Protein AF-A0A527XNQ6-F1 (afdb_monomer_lite)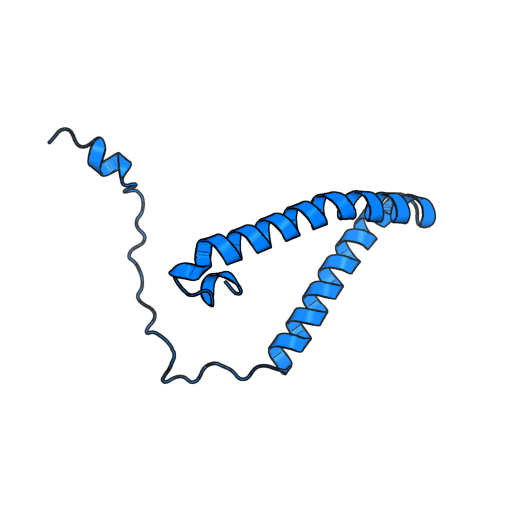

Secondary structure (DSSP, 8-state):
--TGGGS-GGGHHHHHHHHHHHHHHHHHHHHHHHHHHHHHH-TTHHHHHHHHHHHHHHHHHHHHHHHSPPPPGGGS----------S--HHHHHS---

Radius of gyration: 21.24 Å; chains: 1; bounding box: 45×52×44 Å

Sequence (98 aa):
AHANDHARPEDFVKVSGGLLLLYGFGTMIGPLLAAALMGWVRPEGLFLATALAHLSLAGYTLLRIRARAPVPIENRDAFKTQPADRAVTPEATRLDPR

Foldseek 3Di:
DPQQVPDDPVCNVVSVVVVVVVVVVCVVVLVVQQVVQCVVPNNCSNVVSVVVVVVVVVVVVVVVVVVDDDDDPVPDDDDDPDPPPPDDDVVVVVPPPD

pLDDT: mean 86.45, std 11.81, range [56.81, 98.19]

Structure (mmCIF, N/CA/C/O backbone):
data_AF-A0A527XNQ6-F1
#
_entry.id   AF-A0A527XNQ6-F1
#
loop_
_atom_site.group_PDB
_atom_site.id
_atom_site.type_symbol
_atom_site.label_atom_id
_atom_site.label_alt_id
_atom_site.label_comp_id
_atom_site.label_asym_id
_atom_site.label_entity_id
_atom_site.label_seq_id
_atom_site.pdbx_PDB_ins_code
_atom_site.Cartn_x
_atom_site.Cartn_y
_atom_site.Cartn_z
_atom_site.occupancy
_atom_site.B_iso_or_equiv
_atom_site.auth_seq_id
_atom_site.auth_comp_id
_atom_site.auth_asym_id
_atom_site.auth_atom_id
_atom_site.pdbx_PDB_model_num
ATOM 1 N N . ALA A 1 1 ? -10.197 1.065 8.246 1.00 56.81 1 ALA A N 1
ATOM 2 C CA . ALA A 1 1 ? -11.140 0.062 8.756 1.00 56.81 1 ALA A CA 1
ATOM 3 C C . ALA A 1 1 ? -10.463 -1.215 9.298 1.00 56.81 1 ALA A C 1
ATOM 5 O O . ALA A 1 1 ? -11.013 -2.303 9.166 1.00 56.81 1 ALA A O 1
ATOM 6 N N . HIS A 1 2 ? -9.235 -1.145 9.841 1.00 73.81 2 HIS A N 1
ATOM 7 C CA . HIS A 1 2 ? -8.486 -2.341 10.275 1.00 73.81 2 HIS A CA 1
ATOM 8 C C . HIS A 1 2 ? -7.584 -2.048 11.476 1.00 73.81 2 HIS A C 1
ATOM 10 O O . HIS A 1 2 ? -7.931 -2.448 12.571 1.00 73.81 2 HIS A O 1
ATOM 16 N N . ALA A 1 3 ? -6.461 -1.345 11.314 1.00 81.62 3 ALA A N 1
ATOM 17 C CA . ALA A 1 3 ? -5.580 -1.061 12.452 1.00 81.62 3 ALA A CA 1
ATOM 18 C C . ALA A 1 3 ? -6.242 -0.102 13.459 1.00 81.62 3 ALA A C 1
ATOM 20 O O . ALA A 1 3 ? -6.361 -0.433 14.633 1.00 81.62 3 ALA A O 1
ATOM 21 N N . ASN A 1 4 ? -6.751 1.036 12.978 1.00 85.94 4 ASN A N 1
ATOM 22 C CA . ASN A 1 4 ? -7.380 2.043 13.837 1.00 85.94 4 ASN A CA 1
ATOM 23 C C . ASN A 1 4 ? -8.704 1.576 14.463 1.00 85.94 4 ASN A C 1
ATOM 25 O O . ASN A 1 4 ? -8.974 1.911 15.605 1.00 85.94 4 ASN A O 1
ATOM 29 N N . ASP A 1 5 ? -9.489 0.755 13.764 1.00 84.25 5 ASP A N 1
ATOM 30 C CA . ASP A 1 5 ? -10.755 0.212 14.280 1.00 84.25 5 ASP A CA 1
ATOM 31 C C . ASP A 1 5 ? -10.554 -0.808 15.411 1.00 84.25 5 ASP A C 1
ATOM 33 O O . ASP A 1 5 ? -11.476 -1.068 16.173 1.00 84.25 5 ASP A O 1
ATOM 37 N N . HIS A 1 6 ? -9.363 -1.411 15.506 1.00 81.44 6 HIS A N 1
ATOM 38 C CA . HIS A 1 6 ? -9.007 -2.344 16.582 1.00 81.44 6 HIS A CA 1
ATOM 39 C C . HIS A 1 6 ? -8.122 -1.680 17.649 1.00 81.44 6 HIS A C 1
ATOM 41 O O . HIS A 1 6 ? -7.701 -2.349 18.593 1.00 81.44 6 HIS A O 1
ATOM 47 N N . ALA A 1 7 ? -7.798 -0.391 17.499 1.00 87.12 7 ALA A N 1
ATOM 48 C CA . ALA A 1 7 ? -7.019 0.345 18.482 1.00 87.12 7 ALA A CA 1
ATOM 49 C C . ALA A 1 7 ? -7.920 0.749 19.652 1.00 87.12 7 ALA A C 1
ATOM 51 O O . ALA A 1 7 ? -9.022 1.261 19.453 1.00 87.12 7 ALA A O 1
ATOM 52 N N . ARG A 1 8 ? -7.432 0.559 20.882 1.00 87.44 8 ARG A N 1
ATOM 53 C CA . ARG A 1 8 ? -8.080 1.152 22.055 1.00 87.44 8 ARG A CA 1
ATOM 54 C C . ARG A 1 8 ? -7.988 2.682 21.970 1.00 87.44 8 ARG A C 1
ATOM 56 O O . ARG A 1 8 ? -7.020 3.177 21.381 1.00 87.44 8 ARG A O 1
ATOM 63 N N . PRO A 1 9 ? -8.932 3.439 22.554 1.00 84.75 9 PRO A N 1
ATOM 64 C CA . PRO A 1 9 ? -8.930 4.902 22.487 1.00 84.75 9 PRO A CA 1
ATOM 65 C C . PRO A 1 9 ? -7.591 5.527 22.902 1.00 84.75 9 PRO A C 1
ATOM 67 O O . PRO A 1 9 ? -7.082 6.415 22.220 1.00 84.75 9 PRO A O 1
ATOM 70 N N . GLU A 1 10 ? -6.979 5.007 23.966 1.00 90.12 10 GLU A N 1
ATOM 71 C CA . GLU A 1 10 ? -5.681 5.450 24.480 1.00 90.12 10 GLU A CA 1
ATOM 72 C C . GLU A 1 10 ? -4.502 5.172 23.527 1.00 90.12 10 GLU A C 1
ATOM 74 O O . GLU A 1 10 ? -3.491 5.872 23.565 1.00 90.12 10 GLU A O 1
ATOM 79 N N . ASP A 1 11 ? -4.634 4.189 22.634 1.00 91.62 11 ASP A N 1
ATOM 80 C CA . ASP A 1 11 ? -3.584 3.768 21.704 1.00 91.62 11 ASP A CA 1
ATOM 81 C C . ASP A 1 11 ? -3.728 4.409 20.312 1.00 91.62 11 ASP A C 1
ATOM 83 O O . ASP A 1 11 ? -2.832 4.279 19.473 1.00 91.62 11 ASP A O 1
ATOM 87 N N . PHE A 1 12 ? -4.825 5.124 20.040 1.00 89.12 12 PHE A N 1
ATOM 88 C CA . PHE A 1 12 ? -5.165 5.606 18.698 1.00 89.12 12 PHE A CA 1
ATOM 89 C C . PHE A 1 12 ? -4.070 6.477 18.061 1.00 89.12 12 PHE A C 1
ATOM 91 O O . PHE A 1 12 ? -3.708 6.281 16.896 1.00 89.12 12 PHE A O 1
ATOM 98 N N . VAL A 1 13 ? -3.503 7.414 18.829 1.00 92.00 13 VAL A N 1
ATOM 99 C CA . VAL A 1 13 ? -2.428 8.308 18.359 1.00 92.00 13 VAL A CA 1
ATOM 100 C C . VAL A 1 13 ? -1.167 7.511 18.035 1.00 92.00 13 VAL A C 1
ATOM 102 O O . VAL A 1 13 ? -0.534 7.741 17.006 1.00 92.00 13 VAL A O 1
ATOM 105 N N . LYS A 1 14 ? -0.826 6.527 18.872 1.00 92.38 14 LYS A N 1
ATOM 106 C CA . LYS A 1 14 ? 0.340 5.661 18.674 1.00 92.38 14 LYS A CA 1
ATOM 107 C C . LYS A 1 14 ? 0.189 4.800 17.420 1.00 92.38 14 LYS A C 1
ATOM 109 O O . LYS A 1 14 ? 1.122 4.721 16.622 1.00 92.38 14 LYS A O 1
ATOM 114 N N . VAL A 1 15 ? -0.978 4.183 17.227 1.00 94.25 15 VAL A N 1
ATOM 115 C CA . VAL A 1 15 ? -1.267 3.366 16.037 1.00 94.25 15 VAL A CA 1
A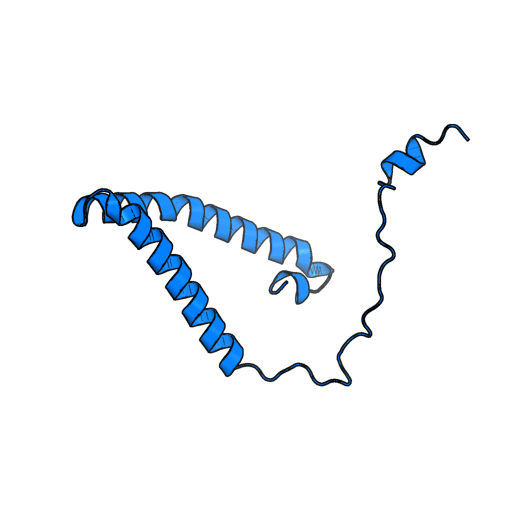TOM 116 C C . VAL A 1 15 ? -1.234 4.230 14.778 1.00 94.25 15 VAL A C 1
ATOM 118 O O . VAL A 1 15 ? -0.559 3.876 13.812 1.00 94.25 15 VAL A O 1
ATOM 121 N N . SER A 1 16 ? -1.874 5.400 14.810 1.00 93.62 16 SER A N 1
ATOM 122 C CA . SER A 1 16 ? -1.874 6.340 13.683 1.00 93.62 16 SER A CA 1
ATOM 123 C C . SER A 1 16 ? -0.468 6.850 13.354 1.00 93.62 16 SER A C 1
ATOM 125 O O . SER A 1 16 ? -0.095 6.899 12.184 1.00 93.62 16 SER A O 1
ATOM 127 N N . GLY A 1 17 ? 0.348 7.151 14.369 1.00 95.62 17 GLY A N 1
ATOM 128 C CA . GLY A 1 17 ? 1.754 7.517 14.190 1.00 95.62 17 GLY A CA 1
ATOM 129 C C . GLY A 1 17 ? 2.568 6.405 13.525 1.00 95.62 17 GLY A C 1
ATOM 130 O O . GLY A 1 17 ? 3.307 6.667 12.580 1.00 95.62 17 GLY A O 1
ATOM 131 N N . GLY A 1 18 ? 2.379 5.149 13.943 1.00 95.12 18 GLY A N 1
ATOM 132 C CA . GLY A 1 18 ? 3.014 3.992 13.306 1.00 95.12 18 GLY A CA 1
ATOM 133 C C . GLY A 1 18 ? 2.613 3.815 11.837 1.00 95.12 18 GLY A C 1
ATOM 134 O O . GLY A 1 18 ? 3.469 3.559 10.990 1.00 95.12 18 GLY A O 1
ATOM 135 N N . LEU A 1 19 ? 1.331 4.010 11.511 1.00 95.06 19 LEU A N 1
ATOM 136 C CA . LEU A 1 19 ? 0.843 3.974 10.128 1.00 95.06 19 LEU A CA 1
ATOM 137 C C . LEU A 1 19 ? 1.441 5.102 9.279 1.00 95.06 19 LEU A C 1
ATOM 139 O O . LEU A 1 19 ? 1.812 4.865 8.131 1.00 95.06 19 LEU A O 1
ATOM 143 N N . LEU A 1 20 ? 1.572 6.307 9.841 1.00 96.44 20 LEU A N 1
ATOM 144 C CA . LEU A 1 20 ? 2.177 7.445 9.150 1.00 96.44 20 LEU A CA 1
ATOM 145 C C . LEU A 1 20 ? 3.669 7.217 8.877 1.00 96.44 20 LEU A C 1
ATOM 147 O O . LEU A 1 20 ? 4.143 7.508 7.781 1.00 96.44 20 LEU A O 1
ATOM 151 N N . LEU A 1 21 ? 4.398 6.649 9.841 1.00 97.25 21 LEU A N 1
ATOM 152 C CA . LEU A 1 21 ? 5.798 6.262 9.656 1.00 97.25 21 LEU A CA 1
ATOM 153 C C . LEU A 1 21 ? 5.948 5.214 8.549 1.00 97.25 21 LEU A C 1
ATOM 155 O O . LEU A 1 21 ? 6.808 5.357 7.680 1.00 97.25 21 LEU A O 1
ATOM 159 N N . LEU A 1 22 ? 5.087 4.191 8.541 1.00 96.25 22 LEU A N 1
ATOM 160 C CA . LEU A 1 22 ? 5.092 3.164 7.499 1.00 96.25 22 LEU A CA 1
ATOM 161 C C . LEU A 1 22 ? 4.767 3.751 6.119 1.00 96.25 22 LEU A C 1
ATOM 163 O O . LEU A 1 22 ? 5.406 3.387 5.133 1.00 96.25 22 LEU A O 1
ATOM 167 N N . TYR A 1 23 ? 3.811 4.682 6.049 1.00 95.75 23 TYR A N 1
ATOM 168 C CA . TYR A 1 23 ? 3.509 5.424 4.828 1.00 95.75 23 TYR A CA 1
ATOM 169 C C . TYR A 1 23 ? 4.735 6.201 4.339 1.00 95.75 23 TYR A C 1
ATOM 171 O O . TYR A 1 23 ? 5.142 6.026 3.193 1.00 95.75 23 TYR A O 1
ATOM 179 N N . GLY A 1 24 ? 5.378 6.979 5.217 1.00 97.62 24 GLY A N 1
ATOM 180 C CA . GLY A 1 24 ? 6.594 7.725 4.889 1.00 97.62 24 GLY A CA 1
ATOM 181 C C . GLY A 1 24 ? 7.698 6.818 4.342 1.00 97.62 24 GLY A C 1
ATOM 182 O O . GLY A 1 24 ? 8.245 7.077 3.269 1.00 97.62 24 GLY A O 1
ATOM 183 N N . PHE A 1 25 ? 7.956 5.695 5.016 1.00 98.00 25 PHE A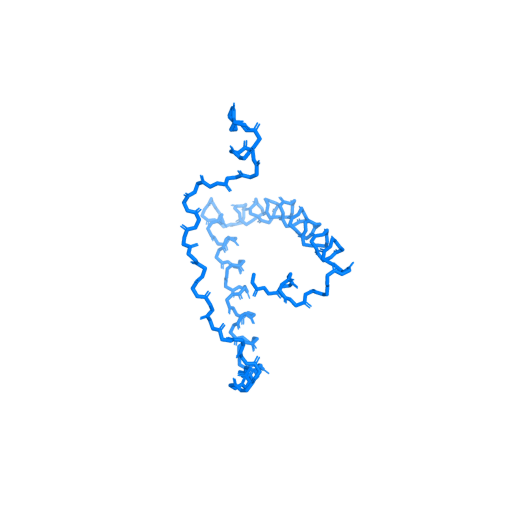 N 1
ATOM 184 C CA . PHE A 1 25 ? 8.912 4.691 4.552 1.00 98.00 25 PHE A CA 1
ATOM 185 C C . PHE A 1 25 ? 8.556 4.156 3.156 1.00 98.00 25 PHE A C 1
ATOM 187 O O . PHE A 1 25 ? 9.401 4.137 2.261 1.00 98.00 25 PHE A O 1
ATOM 194 N N . GLY A 1 26 ? 7.291 3.795 2.930 1.00 95.69 26 GLY A N 1
ATOM 195 C CA . GLY A 1 26 ? 6.808 3.338 1.627 1.00 95.69 26 GLY A CA 1
ATOM 196 C C . GLY A 1 26 ? 6.983 4.383 0.522 1.00 95.69 26 GLY A C 1
ATOM 197 O O . GLY A 1 26 ? 7.432 4.043 -0.570 1.00 95.69 26 GLY A O 1
ATOM 198 N N . THR A 1 27 ? 6.704 5.658 0.806 1.00 96.44 27 THR A N 1
ATOM 199 C CA . THR A 1 27 ? 6.886 6.752 -0.168 1.00 96.44 27 THR A CA 1
ATOM 200 C C . THR A 1 27 ? 8.349 7.035 -0.501 1.00 96.44 27 THR A C 1
ATOM 202 O O . THR A 1 27 ? 8.632 7.523 -1.590 1.00 96.44 27 THR A O 1
ATOM 205 N N . MET A 1 28 ? 9.280 6.696 0.394 1.00 97.56 28 MET A N 1
ATOM 206 C CA . MET A 1 28 ? 10.718 6.822 0.152 1.00 97.56 28 MET A CA 1
ATOM 207 C C . MET A 1 28 ? 11.260 5.640 -0.661 1.00 97.56 28 MET A C 1
ATOM 209 O O . MET A 1 28 ? 11.996 5.830 -1.626 1.00 97.56 28 MET A O 1
ATOM 213 N N . ILE A 1 29 ? 10.879 4.413 -0.296 1.00 97.06 29 ILE A N 1
ATOM 214 C CA . ILE A 1 29 ? 11.371 3.189 -0.946 1.00 97.06 29 ILE A CA 1
ATOM 215 C C . ILE A 1 29 ? 10.691 2.937 -2.299 1.00 97.06 29 ILE A C 1
ATOM 217 O O . ILE A 1 29 ? 11.326 2.435 -3.226 1.00 97.06 29 ILE A O 1
ATOM 221 N N . GLY A 1 30 ? 9.418 3.309 -2.447 1.00 95.81 30 GLY A N 1
ATOM 222 C CA . GLY A 1 30 ? 8.626 3.074 -3.656 1.00 95.81 30 GLY A CA 1
ATOM 223 C C . GLY A 1 30 ? 9.270 3.619 -4.939 1.00 95.81 30 GLY A C 1
ATOM 224 O O . GLY A 1 30 ? 9.473 2.840 -5.871 1.00 95.81 30 GLY A O 1
ATOM 225 N N . PRO A 1 31 ? 9.648 4.911 -5.004 1.00 96.44 31 PRO A N 1
ATOM 226 C CA . PRO A 1 31 ? 10.318 5.486 -6.169 1.00 96.44 31 PRO A CA 1
ATOM 227 C C . PRO A 1 31 ? 11.665 4.830 -6.485 1.00 96.44 31 PRO A C 1
ATOM 229 O O . PRO A 1 31 ? 11.984 4.658 -7.658 1.00 96.44 31 PRO A O 1
ATOM 232 N N . LEU A 1 32 ? 12.432 4.416 -5.468 1.00 96.62 32 LEU A N 1
ATOM 233 C CA . LEU A 1 32 ? 13.710 3.722 -5.665 1.00 96.62 32 LEU A CA 1
ATOM 234 C C . LEU A 1 32 ? 13.502 2.363 -6.345 1.00 96.62 32 LEU A C 1
ATOM 236 O O . LEU A 1 32 ? 14.188 2.045 -7.317 1.00 96.62 32 LEU A O 1
ATOM 240 N N . LEU A 1 33 ? 12.516 1.587 -5.883 1.00 96.12 33 LEU A N 1
ATOM 241 C CA . LEU A 1 33 ? 12.146 0.316 -6.509 1.00 96.12 33 LEU A CA 1
ATOM 242 C C . LEU A 1 33 ? 11.595 0.520 -7.923 1.00 96.12 33 LEU A C 1
ATOM 244 O O . LEU A 1 33 ? 11.977 -0.208 -8.835 1.00 96.12 33 LEU A O 1
ATOM 248 N N . ALA A 1 34 ? 10.732 1.520 -8.124 1.00 96.25 34 ALA A N 1
ATOM 249 C CA . ALA A 1 34 ? 10.173 1.830 -9.436 1.00 96.25 34 ALA A CA 1
ATOM 250 C C . ALA A 1 34 ? 11.263 2.245 -10.437 1.00 96.25 34 ALA A C 1
ATOM 252 O O . ALA A 1 34 ? 11.262 1.765 -11.569 1.00 96.25 34 ALA A O 1
ATOM 253 N N . ALA A 1 35 ? 12.217 3.082 -10.018 1.00 96.50 35 ALA A N 1
ATOM 254 C CA . ALA A 1 35 ? 13.351 3.494 -10.841 1.00 96.50 35 ALA A CA 1
ATOM 255 C C . ALA A 1 35 ? 14.252 2.305 -11.208 1.00 96.50 35 ALA A C 1
ATOM 257 O O . ALA A 1 35 ? 14.600 2.142 -12.378 1.00 96.50 35 ALA A O 1
ATOM 258 N N . ALA A 1 36 ? 14.577 1.437 -10.243 1.00 96.06 36 ALA A N 1
ATOM 259 C CA . ALA A 1 36 ? 15.355 0.225 -10.499 1.00 96.06 36 ALA A CA 1
ATOM 260 C C . ALA A 1 36 ? 14.650 -0.703 -11.502 1.00 96.06 36 ALA A C 1
ATOM 262 O O . ALA A 1 36 ? 15.266 -1.186 -12.452 1.00 96.06 36 ALA A O 1
ATOM 263 N N . LEU A 1 37 ? 13.339 -0.898 -11.337 1.00 96.38 37 LEU A N 1
ATOM 264 C CA . LEU A 1 37 ? 12.550 -1.764 -12.209 1.00 96.38 37 LEU A CA 1
ATOM 265 C C . LEU A 1 37 ? 12.424 -1.189 -13.623 1.00 96.38 37 LEU A C 1
ATOM 267 O O . LEU A 1 37 ? 12.527 -1.935 -14.594 1.00 96.38 37 LEU A O 1
ATOM 271 N N . MET A 1 38 ? 12.280 0.133 -13.753 1.00 96.69 38 MET A N 1
ATOM 272 C CA . MET A 1 38 ? 12.327 0.805 -15.053 1.00 96.69 38 MET A CA 1
ATOM 273 C C . MET A 1 38 ? 13.696 0.682 -15.732 1.00 96.69 38 MET A C 1
ATOM 275 O O . MET A 1 38 ? 13.756 0.561 -16.953 1.00 96.69 38 MET A O 1
ATOM 279 N N . GLY A 1 39 ? 14.786 0.661 -14.958 1.00 96.50 39 GLY A N 1
ATOM 280 C CA . GLY A 1 39 ? 16.139 0.460 -15.478 1.00 96.50 39 GLY A CA 1
ATOM 281 C C . GLY A 1 39 ? 16.371 -0.931 -16.076 1.00 96.50 39 GLY A C 1
ATOM 282 O O . GLY A 1 39 ? 17.087 -1.055 -17.066 1.00 96.50 39 GLY A O 1
ATOM 283 N N . TRP A 1 40 ? 15.760 -1.975 -15.510 1.00 93.75 40 TRP A N 1
ATOM 284 C CA . TRP A 1 40 ? 15.917 -3.354 -15.998 1.00 93.75 40 TRP A CA 1
ATOM 285 C C . TRP A 1 40 ? 14.885 -3.751 -17.050 1.00 93.75 40 TRP A C 1
ATOM 287 O O . TRP A 1 40 ? 15.216 -4.467 -17.992 1.00 93.75 40 TRP A O 1
ATOM 297 N N . VAL A 1 41 ? 13.635 -3.315 -16.882 1.00 90.62 41 VAL A N 1
ATOM 298 C CA . VAL A 1 41 ? 12.511 -3.762 -17.716 1.00 90.62 41 VAL A CA 1
ATOM 299 C C . VAL A 1 41 ? 12.244 -2.822 -18.886 1.00 90.62 41 VAL A C 1
ATOM 301 O O . VAL A 1 41 ? 11.764 -3.333 -19.896 1.00 90.62 41 VAL A O 1
ATOM 304 N N . ARG A 1 42 ? 12.620 -1.527 -18.789 1.00 91.19 42 ARG A N 1
ATOM 305 C CA . ARG A 1 42 ? 12.159 -0.349 -19.579 1.00 91.19 42 ARG A CA 1
ATOM 306 C C . ARG A 1 42 ? 11.028 0.428 -18.850 1.00 91.19 42 ARG A C 1
ATOM 308 O O . ARG A 1 42 ? 10.614 -0.011 -17.776 1.00 91.19 42 ARG A O 1
ATOM 315 N N . PRO A 1 43 ? 10.548 1.602 -19.330 1.00 91.06 43 PRO A N 1
ATOM 316 C CA . PRO A 1 43 ? 9.605 2.468 -18.595 1.00 91.06 43 PRO A CA 1
ATOM 317 C C . PRO A 1 43 ? 8.315 1.789 -18.110 1.00 91.06 43 PRO A C 1
ATOM 319 O O . PRO A 1 43 ? 7.701 2.220 -17.134 1.00 91.06 43 PRO A O 1
ATOM 322 N N . GLU A 1 44 ? 7.924 0.687 -18.743 1.00 93.56 44 GLU A N 1
ATOM 323 C CA . GLU A 1 44 ? 6.797 -0.157 -18.354 1.00 93.56 44 GLU A CA 1
ATOM 324 C C . GLU A 1 44 ? 6.980 -0.782 -16.954 1.00 93.56 44 GLU A C 1
ATOM 326 O O . GLU A 1 44 ? 6.001 -1.147 -16.298 1.00 93.56 44 GLU A O 1
ATOM 331 N N . GLY A 1 45 ? 8.218 -0.836 -16.444 1.00 93.56 45 GLY A N 1
ATOM 332 C CA . GLY A 1 45 ? 8.553 -1.266 -15.087 1.00 93.56 45 GLY A CA 1
ATOM 333 C C . GLY A 1 45 ? 7.819 -0.488 -13.988 1.00 93.56 45 GLY A C 1
ATOM 334 O O . GLY A 1 45 ? 7.571 -1.045 -12.922 1.00 93.56 45 GLY A O 1
ATOM 335 N N . LEU A 1 46 ? 7.372 0.750 -14.240 1.00 95.19 46 LEU A N 1
ATOM 336 C CA . LEU A 1 46 ? 6.529 1.484 -13.289 1.00 95.19 46 LEU A CA 1
ATOM 337 C C . LEU A 1 46 ? 5.231 0.727 -12.973 1.00 95.19 46 LEU A C 1
ATOM 339 O O . LEU A 1 46 ? 4.851 0.582 -11.809 1.00 95.19 46 LEU A O 1
ATOM 343 N N . PHE A 1 47 ? 4.567 0.206 -14.007 1.00 95.56 47 PHE A N 1
ATOM 344 C CA . PHE A 1 47 ? 3.326 -0.546 -13.843 1.00 95.56 47 PHE A CA 1
ATOM 345 C C . PHE A 1 47 ? 3.584 -1.850 -13.099 1.00 95.56 47 PHE A C 1
ATOM 347 O O . PHE A 1 47 ? 2.824 -2.188 -12.193 1.00 95.56 47 PHE A O 1
ATOM 354 N N . LEU A 1 48 ? 4.693 -2.531 -13.401 1.00 95.75 48 LEU A N 1
ATOM 355 C CA . LEU A 1 48 ? 5.075 -3.751 -12.696 1.00 95.75 48 LEU A CA 1
ATOM 356 C C . LEU A 1 48 ? 5.323 -3.494 -11.202 1.00 95.75 48 LEU A C 1
ATOM 358 O O . LEU A 1 48 ? 4.862 -4.275 -10.374 1.00 95.75 48 LEU A O 1
ATOM 362 N N . ALA A 1 49 ? 5.962 -2.377 -10.838 1.00 95.19 49 ALA A N 1
ATOM 363 C CA . ALA A 1 49 ? 6.178 -2.010 -9.437 1.00 95.19 49 ALA A CA 1
ATOM 364 C C . ALA A 1 49 ? 4.843 -1.851 -8.689 1.00 95.19 49 ALA A C 1
ATOM 366 O O . ALA A 1 49 ? 4.656 -2.415 -7.607 1.00 95.19 49 ALA A O 1
ATOM 367 N N . THR A 1 50 ? 3.878 -1.148 -9.292 1.00 95.25 50 THR A N 1
ATOM 368 C CA . THR A 1 50 ? 2.538 -1.003 -8.701 1.00 95.25 50 THR A CA 1
ATOM 369 C C . THR A 1 50 ? 1.787 -2.334 -8.642 1.00 95.25 50 THR A C 1
ATOM 371 O O . THR A 1 50 ? 1.183 -2.643 -7.614 1.00 95.25 50 THR A O 1
ATOM 374 N N . ALA A 1 51 ? 1.862 -3.153 -9.694 1.00 96.62 51 ALA A N 1
ATOM 375 C CA . ALA A 1 51 ? 1.198 -4.448 -9.761 1.00 96.62 51 ALA A CA 1
ATOM 376 C C . ALA A 1 51 ? 1.714 -5.393 -8.670 1.00 96.62 51 ALA A C 1
ATOM 378 O O . ALA A 1 51 ? 0.913 -5.996 -7.961 1.00 96.62 51 ALA A O 1
ATOM 379 N N . LEU A 1 52 ? 3.032 -5.470 -8.466 1.00 95.69 52 LEU A N 1
ATOM 380 C CA . LEU A 1 52 ? 3.640 -6.300 -7.422 1.00 95.69 52 LEU A CA 1
ATOM 381 C C . LEU A 1 52 ? 3.200 -5.879 -6.015 1.00 95.69 52 LEU A C 1
ATOM 383 O O . LEU A 1 52 ? 2.875 -6.742 -5.195 1.00 95.69 52 LEU A O 1
ATOM 387 N N . ALA A 1 53 ? 3.124 -4.574 -5.737 1.00 95.44 53 ALA A N 1
ATOM 388 C CA . ALA A 1 53 ? 2.637 -4.073 -4.452 1.00 95.44 53 ALA A CA 1
ATOM 389 C C . ALA A 1 53 ? 1.167 -4.467 -4.205 1.00 95.44 53 ALA A C 1
ATOM 391 O O . ALA A 1 53 ? 0.828 -4.984 -3.137 1.00 95.44 53 ALA A O 1
ATOM 392 N N . HIS A 1 54 ? 0.302 -4.295 -5.210 1.00 97.31 54 HIS A N 1
ATOM 393 C CA . HIS A 1 54 ? -1.116 -4.650 -5.107 1.00 97.31 54 HIS A CA 1
ATOM 394 C C . HIS A 1 54 ? -1.332 -6.160 -5.016 1.00 97.31 54 HIS A C 1
ATOM 396 O O . HIS A 1 54 ? -2.141 -6.602 -4.206 1.00 97.31 54 HIS A O 1
ATOM 402 N N . LEU A 1 55 ? -0.595 -6.962 -5.789 1.00 98.19 55 LEU A N 1
ATOM 403 C CA . LEU A 1 55 ? -0.656 -8.423 -5.717 1.00 98.19 55 LEU A CA 1
ATOM 404 C C . LEU A 1 55 ? -0.195 -8.934 -4.351 1.00 98.19 55 LEU A C 1
ATOM 406 O O . LEU A 1 55 ? -0.830 -9.826 -3.793 1.00 98.19 55 LEU A O 1
ATOM 410 N N . SER A 1 56 ? 0.847 -8.332 -3.774 1.00 96.88 56 SER A N 1
ATOM 411 C CA . SER A 1 56 ? 1.305 -8.660 -2.418 1.00 96.88 56 SER A CA 1
ATOM 412 C C . SER A 1 56 ? 0.225 -8.359 -1.376 1.00 96.88 56 SER A C 1
ATOM 414 O O . SER A 1 56 ? -0.081 -9.205 -0.533 1.00 96.88 56 SER A O 1
ATOM 416 N N . LEU A 1 57 ? -0.413 -7.185 -1.463 1.00 95.75 57 LEU A N 1
ATOM 417 C CA . LEU A 1 57 ? -1.511 -6.804 -0.573 1.00 95.75 57 LEU A CA 1
ATOM 418 C C . LEU A 1 57 ? -2.745 -7.695 -0.762 1.00 95.75 57 LEU A C 1
ATOM 420 O O . LEU A 1 57 ? -3.354 -8.114 0.222 1.00 95.75 57 LEU A O 1
ATOM 424 N N . ALA A 1 58 ? -3.115 -8.003 -2.004 1.00 97.50 58 ALA A N 1
ATOM 425 C CA . ALA A 1 58 ? -4.239 -8.874 -2.327 1.00 97.50 58 ALA A CA 1
ATOM 426 C C . ALA A 1 58 ? -3.992 -10.295 -1.807 1.00 97.50 58 ALA A C 1
ATOM 428 O O . ALA A 1 58 ? -4.864 -10.871 -1.156 1.00 97.50 58 ALA A O 1
ATOM 429 N N . GLY A 1 59 ? -2.782 -10.823 -2.009 1.00 98.06 59 GLY A N 1
ATOM 430 C CA . GLY A 1 59 ? -2.342 -12.106 -1.470 1.00 98.06 59 GLY A CA 1
ATOM 431 C C . GLY A 1 59 ? -2.423 -12.141 0.054 1.00 98.06 59 GLY A C 1
ATOM 432 O O . GLY A 1 59 ? -3.083 -13.018 0.611 1.00 98.06 59 GLY A O 1
ATOM 433 N N . TYR A 1 60 ? -1.843 -11.150 0.738 1.00 95.88 60 TYR A N 1
ATOM 434 C CA . TYR A 1 60 ? -1.944 -11.031 2.196 1.00 95.88 60 TYR A CA 1
ATOM 435 C C . TYR A 1 60 ? -3.399 -10.942 2.672 1.00 95.88 60 TYR A C 1
ATOM 437 O O . TYR A 1 60 ? -3.790 -11.619 3.622 1.00 95.88 60 TYR A O 1
ATOM 445 N N . THR A 1 61 ? -4.222 -10.139 2.000 1.00 94.31 61 THR A N 1
ATOM 446 C CA . THR A 1 61 ? -5.636 -9.966 2.352 1.00 94.31 61 THR A CA 1
ATOM 447 C C . THR A 1 61 ? -6.403 -11.277 2.207 1.00 94.31 61 THR A C 1
ATOM 449 O O . THR A 1 61 ? -7.158 -11.651 3.103 1.00 94.31 61 THR A O 1
ATOM 452 N N . LEU A 1 62 ? -6.159 -12.020 1.128 1.00 96.25 62 LEU A N 1
ATOM 453 C CA . LEU A 1 62 ? -6.767 -13.323 0.889 1.00 96.25 62 LEU A CA 1
ATOM 454 C C . LEU A 1 62 ? -6.342 -14.350 1.949 1.00 96.25 62 LEU A C 1
ATOM 456 O O . LEU A 1 62 ? -7.187 -15.077 2.473 1.00 96.25 62 LEU A O 1
ATOM 460 N N . LEU A 1 63 ? -5.054 -14.378 2.305 1.00 96.38 63 LEU A N 1
ATOM 461 C CA . LEU A 1 63 ? -4.539 -15.208 3.398 1.00 96.38 63 LEU A CA 1
ATOM 462 C C . LEU A 1 63 ? -5.195 -14.839 4.737 1.00 96.38 63 LEU A C 1
ATOM 464 O O . LEU A 1 63 ? -5.667 -15.719 5.454 1.00 96.38 63 LEU A O 1
ATOM 468 N N . ARG A 1 64 ? -5.293 -13.542 5.053 1.00 93.19 64 ARG A N 1
ATOM 469 C CA . ARG A 1 64 ? -5.916 -13.036 6.285 1.00 93.19 64 ARG A CA 1
ATOM 470 C C . ARG A 1 64 ? -7.391 -13.418 6.385 1.00 93.19 64 ARG A C 1
ATOM 472 O O . ARG A 1 64 ? -7.825 -13.816 7.462 1.00 93.19 64 ARG A O 1
ATOM 479 N N . ILE A 1 65 ? -8.147 -13.276 5.295 1.00 92.31 65 ILE A N 1
ATOM 480 C CA . ILE A 1 65 ? -9.571 -13.640 5.244 1.00 92.31 65 ILE A CA 1
ATOM 481 C C . ILE A 1 6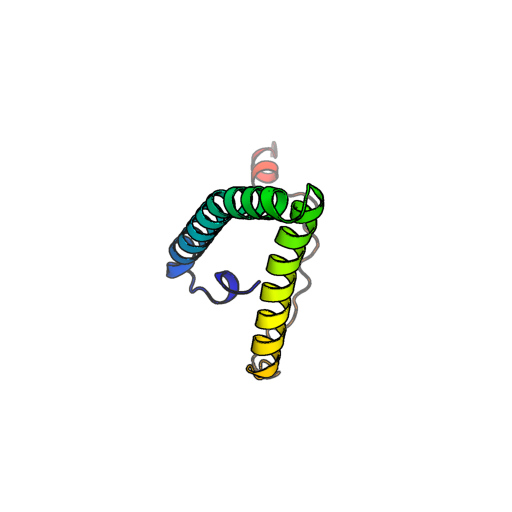5 ? -9.738 -15.138 5.496 1.00 92.31 65 ILE A C 1
ATOM 483 O O . ILE A 1 65 ? -10.589 -15.525 6.287 1.00 92.31 65 ILE A O 1
ATOM 487 N N . ARG A 1 66 ? -8.902 -15.981 4.877 1.00 93.25 66 ARG A N 1
ATOM 488 C CA . ARG A 1 66 ? -8.963 -17.438 5.077 1.00 93.25 66 ARG A CA 1
ATOM 489 C C . ARG A 1 66 ? -8.577 -17.873 6.490 1.00 93.25 66 ARG A C 1
ATOM 491 O O . ARG A 1 66 ? -9.082 -18.882 6.961 1.00 93.25 66 ARG A O 1
ATOM 498 N N . ALA A 1 67 ? -7.691 -17.133 7.153 1.00 92.56 67 ALA A N 1
ATOM 499 C CA . ALA A 1 67 ? -7.206 -17.473 8.489 1.00 92.56 67 ALA A CA 1
ATOM 500 C C . ALA A 1 67 ? -8.094 -16.957 9.638 1.00 92.56 67 ALA A C 1
ATOM 502 O O . ALA A 1 67 ? -7.949 -17.428 10.765 1.00 92.56 67 ALA A O 1
ATOM 503 N N . ARG A 1 68 ? -8.978 -15.975 9.407 1.00 84.62 68 ARG A N 1
ATOM 504 C CA . ARG A 1 68 ? -9.809 -15.371 10.463 1.00 84.62 68 ARG A CA 1
ATOM 505 C C . ARG A 1 68 ? -11.264 -15.812 10.355 1.00 84.62 68 ARG A C 1
ATOM 507 O O . ARG A 1 68 ? -11.901 -15.610 9.327 1.00 84.62 68 ARG A O 1
ATOM 514 N N . ALA A 1 69 ? -11.803 -16.339 11.454 1.00 77.69 69 ALA A N 1
ATOM 515 C CA . ALA A 1 69 ? -13.232 -16.594 11.578 1.00 77.69 69 ALA A CA 1
ATOM 516 C C . ALA A 1 69 ? -14.030 -15.271 11.520 1.00 77.69 69 ALA A C 1
ATOM 518 O O . ALA A 1 69 ? -13.547 -14.247 12.021 1.00 77.69 69 ALA A O 1
ATOM 519 N N . PRO A 1 70 ? -15.240 -15.271 10.931 1.00 78.31 70 PRO A N 1
ATOM 520 C CA . PRO A 1 70 ? -16.147 -14.130 10.999 1.00 78.31 70 PRO A CA 1
ATOM 521 C C . PRO A 1 70 ? -16.468 -13.763 12.452 1.00 78.31 70 PRO A C 1
ATOM 523 O O . PRO A 1 70 ? -16.520 -14.634 13.319 1.00 78.31 70 PRO A O 1
ATOM 526 N N . VAL A 1 71 ? -16.726 -12.480 12.714 1.00 80.12 71 VAL A N 1
ATOM 527 C CA . VAL A 1 71 ? -17.224 -12.040 14.026 1.00 80.12 71 VAL A CA 1
ATOM 528 C C . VAL A 1 71 ? -18.617 -12.655 14.252 1.00 80.12 71 VAL A C 1
ATOM 530 O O . VAL A 1 71 ? -19.466 -12.504 13.366 1.00 80.12 71 VAL A O 1
ATOM 533 N N . PRO A 1 72 ? -18.863 -13.347 15.386 1.00 81.00 72 PRO A N 1
ATOM 534 C CA . PRO A 1 72 ? -20.173 -13.906 15.719 1.00 81.00 72 PRO A CA 1
ATOM 535 C C . PRO A 1 72 ? -21.276 -12.848 15.689 1.00 81.00 72 PRO A C 1
ATOM 537 O O . PRO A 1 72 ? -21.030 -11.681 16.002 1.00 81.00 72 PRO A O 1
ATOM 540 N N . ILE A 1 73 ? -22.494 -13.256 15.324 1.00 77.12 73 ILE A N 1
ATOM 541 C CA . ILE A 1 73 ? -23.630 -12.336 15.169 1.00 77.12 73 ILE A CA 1
ATOM 542 C C . ILE A 1 73 ? -23.953 -11.640 16.498 1.00 77.12 73 ILE A C 1
ATOM 544 O O . ILE A 1 73 ? -24.284 -10.458 16.472 1.00 77.12 73 ILE A O 1
ATOM 548 N N . GLU A 1 74 ? -23.785 -12.312 17.645 1.00 80.12 74 GLU A N 1
ATOM 549 C CA . GLU A 1 74 ? -24.054 -11.705 18.958 1.00 80.12 74 GLU A CA 1
ATOM 550 C C . GLU A 1 74 ? -23.101 -10.550 19.303 1.00 80.12 74 GLU A C 1
ATOM 552 O O . GLU A 1 74 ? -23.465 -9.661 20.065 1.00 80.12 74 GLU A O 1
ATOM 557 N N . ASN A 1 75 ? -21.900 -10.534 18.717 1.00 77.94 75 ASN A N 1
ATOM 558 C CA . ASN A 1 75 ? -20.882 -9.503 18.945 1.00 77.94 75 ASN A CA 1
ATOM 559 C C . ASN A 1 75 ? -20.923 -8.390 17.886 1.00 77.94 75 ASN A C 1
ATOM 561 O O . ASN A 1 75 ? -19.997 -7.583 17.793 1.00 77.94 75 ASN A O 1
ATOM 565 N N . ARG A 1 76 ? -21.944 -8.386 17.023 1.00 76.56 76 ARG A N 1
ATOM 566 C CA . ARG A 1 76 ? -22.071 -7.427 15.929 1.00 76.56 76 ARG A CA 1
ATOM 567 C C . ARG A 1 76 ? -22.930 -6.257 16.393 1.00 76.56 76 ARG A C 1
ATOM 569 O O . ARG A 1 76 ? -24.116 -6.431 16.658 1.00 76.56 76 ARG A O 1
ATOM 576 N N . ASP A 1 77 ? -22.345 -5.065 16.454 1.00 76.62 77 ASP A N 1
ATOM 577 C CA . ASP A 1 77 ? -23.104 -3.861 16.784 1.00 76.62 77 ASP A CA 1
ATOM 578 C C . ASP A 1 77 ? -24.261 -3.655 15.797 1.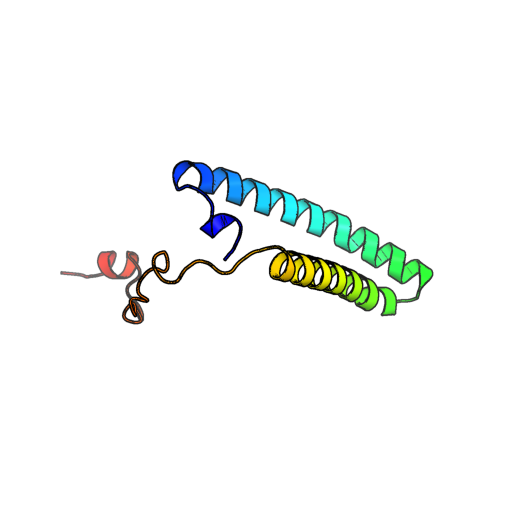00 76.62 77 ASP A C 1
ATOM 580 O O . ASP A 1 77 ? -24.107 -3.802 14.577 1.00 76.62 77 ASP A O 1
ATOM 584 N N . ALA A 1 78 ? -25.434 -3.301 16.327 1.00 78.38 78 ALA A N 1
ATOM 585 C CA . ALA A 1 78 ? -26.584 -2.957 15.505 1.00 78.38 78 ALA A CA 1
ATOM 586 C C . ALA A 1 78 ? -26.239 -1.734 14.648 1.00 78.38 78 ALA A C 1
ATOM 588 O O . ALA A 1 78 ? -25.887 -0.674 15.174 1.00 78.38 78 ALA A O 1
ATOM 589 N N . PHE A 1 79 ? -26.348 -1.874 13.326 1.00 75.88 79 PHE A N 1
ATOM 590 C CA . PHE A 1 79 ? -26.087 -0.775 12.405 1.00 75.88 79 PHE A CA 1
ATOM 591 C C . PHE A 1 79 ? -27.080 0.358 12.675 1.00 75.88 79 PHE A C 1
ATOM 593 O O . PHE A 1 79 ? -28.262 0.261 12.346 1.00 75.88 79 PHE A O 1
ATOM 600 N N . LYS A 1 80 ? -26.601 1.439 13.289 1.00 75.38 80 LYS A N 1
ATOM 601 C CA . LYS A 1 80 ? -27.370 2.671 13.423 1.00 75.38 80 LYS A CA 1
ATOM 602 C C . LYS A 1 80 ? -27.126 3.498 12.173 1.00 75.38 80 LYS A C 1
ATOM 604 O O . LYS A 1 80 ? -26.003 3.935 11.927 1.00 75.38 80 LYS A O 1
ATOM 609 N N . THR A 1 81 ? -28.175 3.719 11.388 1.00 75.19 81 THR A N 1
ATOM 610 C CA . THR A 1 81 ? -28.160 4.745 10.347 1.00 75.19 81 THR A CA 1
ATOM 611 C C . THR A 1 81 ? -27.967 6.086 11.044 1.00 75.19 81 THR A C 1
ATOM 613 O O . THR A 1 81 ? -28.916 6.639 11.600 1.00 75.19 81 THR A O 1
ATOM 616 N N . GLN A 1 82 ? -26.732 6.584 11.065 1.00 68.50 82 GLN A N 1
ATOM 617 C CA . GLN A 1 82 ? -26.488 7.988 11.363 1.00 68.50 82 GLN A CA 1
ATOM 618 C C . GLN A 1 82 ? -27.299 8.777 10.326 1.00 68.50 82 GLN A C 1
ATOM 620 O O . GLN A 1 82 ? -27.152 8.487 9.129 1.00 68.50 82 GLN A O 1
ATOM 625 N N . PRO A 1 83 ? -28.190 9.702 10.729 1.00 69.31 83 PRO A N 1
ATOM 626 C CA . PRO A 1 83 ? -28.754 10.634 9.768 1.00 69.31 83 PRO A CA 1
ATOM 627 C C . PRO A 1 83 ? -27.571 11.253 9.027 1.00 69.31 83 PRO A C 1
ATOM 629 O O . PRO A 1 83 ? -26.545 11.553 9.636 1.00 69.31 83 PRO A O 1
ATOM 632 N N . ALA A 1 84 ? -27.657 11.334 7.701 1.00 64.38 84 ALA A N 1
ATOM 633 C CA . ALA A 1 84 ? -26.625 12.013 6.942 1.00 64.38 84 ALA A CA 1
ATOM 634 C C . ALA A 1 84 ? -26.597 13.455 7.455 1.00 64.38 84 ALA A C 1
ATOM 636 O O . ALA A 1 84 ? -27.465 14.238 7.072 1.00 64.38 84 ALA A O 1
ATOM 637 N N . ASP A 1 85 ? -25.641 13.777 8.331 1.00 60.53 85 ASP A N 1
ATOM 638 C CA . ASP A 1 85 ? -25.314 15.136 8.750 1.00 60.53 85 ASP A CA 1
ATOM 639 C C . ASP A 1 85 ? -24.765 15.853 7.517 1.00 60.53 85 ASP A C 1
ATOM 641 O O . ASP A 1 85 ? -23.571 16.092 7.333 1.00 60.53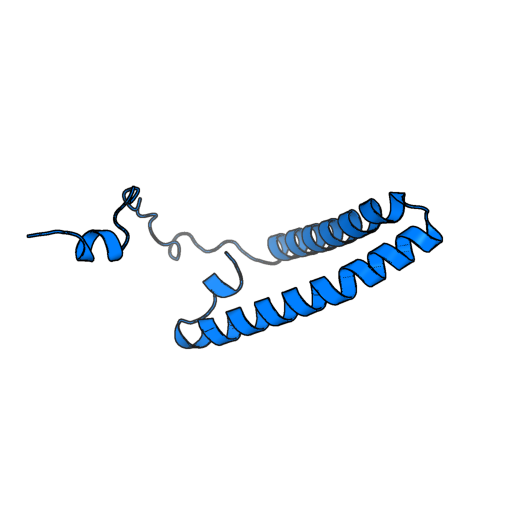 85 ASP A O 1
ATOM 645 N N . ARG A 1 86 ? -25.669 16.158 6.588 1.00 57.69 86 ARG A N 1
ATOM 646 C CA . ARG A 1 86 ? -25.451 17.178 5.589 1.00 57.69 86 ARG A CA 1
ATOM 647 C C . ARG A 1 86 ? -25.390 18.490 6.365 1.00 57.69 86 ARG A C 1
ATOM 649 O O . ARG A 1 86 ? -26.408 19.113 6.626 1.00 57.69 86 ARG A O 1
ATOM 656 N N . ALA A 1 87 ? -24.155 18.879 6.666 1.00 56.94 87 ALA A N 1
ATOM 657 C CA . ALA A 1 87 ? -23.713 20.255 6.857 1.00 56.94 87 ALA A CA 1
ATOM 658 C C . ALA A 1 87 ? -24.006 20.945 8.201 1.00 56.94 87 ALA A C 1
ATOM 660 O O . ALA A 1 87 ? -24.461 22.084 8.207 1.00 56.94 87 ALA A O 1
ATOM 661 N N . VAL A 1 88 ? -23.606 20.353 9.330 1.00 60.88 88 VAL A N 1
ATOM 662 C CA . VAL A 1 88 ? -23.300 21.166 10.522 1.00 60.88 88 VAL A CA 1
ATOM 663 C C . VAL A 1 88 ? -21.924 20.776 11.046 1.00 60.88 88 VAL A C 1
ATOM 665 O O . VAL A 1 88 ? -21.767 19.910 11.900 1.00 60.88 88 VAL A O 1
ATOM 668 N N . THR A 1 89 ? -20.883 21.391 10.486 1.00 69.38 89 THR A N 1
ATOM 669 C CA . THR A 1 89 ? -19.582 21.407 11.161 1.00 69.38 89 THR A CA 1
ATOM 670 C C . THR A 1 89 ? -19.740 22.164 12.487 1.00 69.38 89 THR A C 1
ATOM 672 O O . THR A 1 89 ? -20.581 23.058 12.568 1.00 69.38 89 THR A O 1
ATOM 675 N N . PRO A 1 90 ? -18.931 21.881 13.524 1.00 67.06 90 PRO A N 1
ATOM 676 C CA . PRO A 1 90 ? -18.958 22.644 14.780 1.00 67.06 90 PRO A CA 1
ATOM 677 C C . PRO A 1 90 ? -18.813 24.165 14.576 1.00 67.06 90 PRO A C 1
ATOM 679 O O . PRO A 1 90 ? -19.256 24.959 15.401 1.00 67.06 90 PRO A O 1
ATOM 682 N N . GLU A 1 91 ? -18.209 24.569 13.454 1.00 72.56 91 GLU A N 1
ATOM 683 C CA . GLU A 1 91 ? -18.074 25.967 13.045 1.00 72.56 91 GLU A CA 1
ATOM 684 C C . GLU A 1 91 ? -19.395 26.594 12.571 1.00 72.56 91 GLU A C 1
ATOM 686 O O . GLU A 1 91 ? -19.597 27.788 12.758 1.00 72.56 91 GLU A O 1
ATOM 691 N N . ALA A 1 92 ? -20.333 25.813 12.025 1.00 68.94 92 ALA A N 1
ATOM 692 C CA . ALA A 1 92 ? -21.666 26.304 11.672 1.00 68.94 92 ALA A CA 1
ATOM 693 C C . ALA A 1 92 ? -22.471 26.702 12.921 1.00 68.94 92 ALA A C 1
ATOM 695 O O . ALA A 1 92 ? -23.185 27.697 12.894 1.00 68.94 92 ALA A O 1
ATOM 696 N N . THR A 1 93 ? -22.287 25.992 14.039 1.00 73.00 93 THR A N 1
ATOM 697 C CA . THR A 1 93 ? -22.875 26.344 15.342 1.00 73.00 93 THR A CA 1
ATOM 698 C C . THR A 1 93 ? -22.231 27.585 15.963 1.00 73.00 93 THR A C 1
ATOM 700 O O . THR A 1 93 ? -22.871 28.282 16.740 1.00 73.00 93 THR A O 1
ATOM 703 N N . ARG A 1 94 ? -20.967 27.880 15.631 1.00 70.88 94 ARG A N 1
ATOM 704 C CA . ARG A 1 94 ? -20.257 29.092 16.084 1.00 70.88 94 ARG A CA 1
ATOM 705 C C . ARG A 1 94 ? -20.593 30.342 15.274 1.00 70.88 94 ARG A C 1
ATOM 707 O O . ARG A 1 94 ? -20.356 31.445 15.753 1.00 70.88 94 ARG A O 1
ATOM 714 N N . LEU A 1 95 ? -21.099 30.167 14.056 1.00 69.12 95 LEU A N 1
ATOM 715 C CA . LEU A 1 95 ? -21.515 31.243 13.156 1.00 69.12 95 LEU A CA 1
ATOM 716 C C . LEU A 1 95 ? -23.020 31.545 13.244 1.00 69.12 95 LEU A C 1
ATOM 718 O O . LEU A 1 95 ? -23.498 32.378 12.476 1.00 69.12 95 LEU A O 1
ATOM 722 N N . ASP A 1 96 ? -23.761 30.889 14.145 1.00 72.50 96 ASP A N 1
ATOM 723 C CA . ASP A 1 96 ? -25.166 31.209 14.409 1.00 72.50 96 ASP A CA 1
ATOM 724 C C . ASP A 1 96 ? -25.247 32.559 15.149 1.00 72.50 96 ASP A C 1
ATOM 726 O O . ASP A 1 96 ? -24.699 32.686 16.244 1.00 72.50 96 ASP A O 1
ATOM 730 N N . PRO A 1 97 ? -25.878 33.597 14.570 1.00 71.38 97 PRO A N 1
ATOM 731 C CA . PRO A 1 97 ? -25.975 34.918 15.189 1.00 71.38 97 PRO A CA 1
ATOM 732 C C . PRO A 1 97 ? -27.051 35.016 16.292 1.00 71.38 97 PRO A C 1
ATOM 734 O O . PRO A 1 97 ? -27.440 36.130 16.646 1.00 71.38 97 PRO A O 1
ATOM 737 N N . ARG A 1 98 ? -27.578 33.890 16.789 1.00 64.50 98 ARG A N 1
ATOM 738 C CA . ARG A 1 98 ? -28.583 33.828 17.861 1.00 64.50 98 ARG A CA 1
ATOM 739 C C . ARG A 1 98 ? -27.982 33.660 19.250 1.00 64.50 98 ARG A C 1
ATOM 741 O O . ARG A 1 98 ? -27.051 32.845 19.405 1.00 64.50 98 ARG A O 1
#